Protein AF-A0A162RD53-F1 (afdb_monomer_lite)

Sequence (66 aa):
MKLGIGLLALIALLFTVASCTRRVVVVHHHPRKQHKVHRLPPGQAKKLHGTRSARPYAPGQRKKRP

pLDDT: mean 73.98, std 13.61, range [46.69, 92.31]

Radius of gyration: 23.72 Å; chains: 1; bounding box: 47×27×65 Å

Secondary structure (DSSP, 8-state):
-HHHHHHHHHHHHHHHHHT-------------S--S--PPPHHHHHHHTT-S-SGGGSTT------

Foldseek 3Di:
DVVVVVVVVVVVVVVVVVPPDDDDDPPPDDDPDDDDDDDDQLVVVCVVVVHPDSQCSDPPRDDDDD

Structure (mmCIF, N/CA/C/O backbone):
data_AF-A0A162RD53-F1
#
_entry.id   AF-A0A162RD53-F1
#
loop_
_atom_site.group_PDB
_atom_site.id
_atom_site.type_symbol
_atom_site.label_atom_id
_atom_site.label_alt_id
_atom_site.label_comp_id
_atom_site.label_asym_id
_atom_site.label_entity_id
_atom_site.label_seq_id
_atom_site.pdbx_PDB_ins_code
_atom_site.Cartn_x
_atom_site.Cartn_y
_atom_site.Cartn_z
_atom_site.occupancy
_atom_site.B_iso_or_equiv
_atom_site.auth_seq_id
_atom_site.auth_comp_id
_atom_site.auth_asym_id
_atom_site.auth_atom_id
_atom_site.pdbx_PDB_model_num
ATOM 1 N N . MET A 1 1 ? -27.145 -2.780 35.983 1.00 58.41 1 MET A N 1
ATOM 2 C CA . MET A 1 1 ? -25.747 -3.243 35.781 1.00 58.41 1 MET A CA 1
ATOM 3 C C . MET A 1 1 ? -25.488 -3.798 34.375 1.00 58.41 1 MET A C 1
ATOM 5 O O . MET A 1 1 ? -24.471 -3.457 33.794 1.00 58.41 1 MET A O 1
ATOM 9 N N . LYS A 1 2 ? -26.408 -4.576 33.781 1.00 65.69 2 LYS A N 1
ATOM 10 C CA . LYS A 1 2 ? -26.262 -5.159 32.426 1.00 65.69 2 LYS A CA 1
ATOM 11 C C . LYS A 1 2 ? -26.155 -4.115 31.295 1.00 65.69 2 LYS A C 1
ATOM 13 O O . LYS A 1 2 ? -25.344 -4.276 30.394 1.00 65.69 2 LYS A O 1
ATOM 18 N N . LEU A 1 3 ? -26.909 -3.013 31.397 1.00 73.81 3 LEU A N 1
ATOM 19 C CA . LEU A 1 3 ? -26.895 -1.920 30.413 1.00 73.81 3 LEU A CA 1
ATOM 20 C C . LEU A 1 3 ? -25.555 -1.158 30.385 1.00 73.81 3 LEU A C 1
ATOM 22 O O . LEU A 1 3 ? -25.060 -0.815 29.320 1.00 73.81 3 LEU A O 1
ATOM 26 N N . GLY A 1 4 ? -24.935 -0.957 31.554 1.00 83.69 4 GLY A N 1
ATOM 27 C CA . GLY A 1 4 ? -23.633 -0.291 31.665 1.00 83.69 4 GLY A CA 1
ATOM 28 C C . GLY A 1 4 ? -22.489 -1.130 31.096 1.00 83.69 4 GLY A C 1
ATOM 29 O O . GLY A 1 4 ? -21.635 -0.596 30.401 1.00 83.69 4 GLY A O 1
ATOM 30 N N . ILE A 1 5 ? -22.509 -2.450 31.319 1.00 88.25 5 ILE A N 1
ATOM 31 C CA . ILE A 1 5 ? -21.503 -3.374 30.767 1.00 88.25 5 ILE A CA 1
ATOM 32 C C . ILE A 1 5 ? -21.612 -3.443 29.237 1.00 88.25 5 ILE A C 1
ATOM 34 O O . ILE A 1 5 ? -20.592 -3.405 28.554 1.00 88.25 5 ILE A O 1
ATOM 38 N N . GLY A 1 6 ? -22.835 -3.481 28.691 1.00 89.69 6 GLY A N 1
ATOM 39 C CA . GLY A 1 6 ? -23.055 -3.459 27.241 1.00 89.69 6 GLY A CA 1
ATOM 40 C C . GLY A 1 6 ? -22.567 -2.165 26.583 1.00 89.69 6 GLY A C 1
ATOM 41 O O . GLY A 1 6 ? -21.885 -2.212 25.561 1.00 89.69 6 GLY A O 1
ATOM 42 N N . LEU A 1 7 ? -22.845 -1.012 27.202 1.00 92.31 7 LEU A N 1
ATOM 43 C CA . LEU A 1 7 ? -22.365 0.284 26.717 1.00 92.31 7 LEU A CA 1
ATOM 44 C C . LEU A 1 7 ? -20.832 0.386 26.783 1.00 92.31 7 LEU A C 1
ATOM 46 O O . LEU A 1 7 ? -20.205 0.841 25.829 1.00 92.31 7 LEU A O 1
ATOM 50 N N . LEU A 1 8 ? -20.223 -0.092 27.873 1.00 91.12 8 LEU A N 1
ATOM 51 C CA . LEU A 1 8 ? -18.768 -0.111 28.040 1.00 91.12 8 LEU A CA 1
ATOM 52 C C . LEU A 1 8 ? -18.085 -1.007 26.989 1.00 91.12 8 LEU A C 1
ATOM 54 O O . LEU A 1 8 ? -17.082 -0.612 26.395 1.00 91.12 8 LEU A O 1
ATOM 58 N N . ALA A 1 9 ? -18.654 -2.186 26.718 1.00 90.56 9 ALA A N 1
ATOM 59 C CA . ALA A 1 9 ? -18.151 -3.114 25.706 1.00 90.56 9 ALA A CA 1
ATOM 60 C C . ALA A 1 9 ? -18.246 -2.533 24.284 1.00 90.56 9 ALA A C 1
ATOM 62 O O . ALA A 1 9 ? -17.313 -2.683 23.493 1.00 90.56 9 ALA A O 1
ATOM 63 N N . LEU A 1 10 ? -19.333 -1.819 23.970 1.00 92.12 10 LEU A N 1
ATOM 64 C CA . LEU A 1 10 ? -19.513 -1.159 22.675 1.00 92.12 10 LEU A CA 1
ATOM 65 C C . LEU A 1 10 ? -18.478 -0.045 22.453 1.00 92.12 10 LEU A C 1
ATOM 67 O O . LEU A 1 10 ? -17.880 0.041 21.382 1.00 92.12 10 LEU A O 1
ATOM 71 N N . ILE A 1 11 ? -18.225 0.779 23.473 1.00 92.00 11 ILE A N 1
ATOM 72 C CA . ILE A 1 11 ? -17.230 1.859 23.402 1.00 92.00 11 ILE A CA 1
ATOM 73 C C . ILE A 1 11 ? -15.815 1.287 23.205 1.00 92.00 11 ILE A C 1
ATOM 75 O O . ILE A 1 11 ? -15.061 1.784 22.366 1.00 92.00 11 ILE A O 1
ATOM 79 N N . ALA A 1 12 ? -15.466 0.207 23.913 1.00 89.81 12 ALA A N 1
ATOM 80 C CA . ALA A 1 12 ? -14.170 -0.461 23.769 1.00 89.81 12 ALA A CA 1
ATOM 81 C C . ALA A 1 12 ? -13.953 -1.052 22.360 1.00 89.81 12 ALA A C 1
ATOM 83 O O . ALA A 1 12 ? -12.846 -0.983 21.812 1.00 89.81 12 ALA A O 1
ATOM 84 N N . LEU A 1 13 ? -15.012 -1.586 21.743 1.00 89.56 13 LEU A N 1
ATOM 85 C CA . LEU A 1 13 ? -14.971 -2.116 20.378 1.00 89.56 13 LEU A CA 1
ATOM 86 C C . LEU A 1 13 ? -14.739 -1.010 19.335 1.00 89.56 13 LEU A C 1
ATOM 88 O O . LEU A 1 13 ? -13.953 -1.177 18.404 1.00 89.56 13 LEU A O 1
ATOM 92 N N . LEU A 1 14 ? -15.378 0.149 19.498 1.00 87.00 14 LEU A N 1
ATOM 93 C CA . LEU A 1 14 ? -15.194 1.277 18.579 1.00 87.00 14 LEU A CA 1
ATOM 94 C C . LEU A 1 14 ? -13.767 1.842 18.648 1.00 87.00 14 LEU A C 1
ATOM 96 O O . LEU A 1 14 ? -13.169 2.163 17.619 1.00 87.00 14 LEU A O 1
ATOM 100 N N . PHE A 1 15 ? -13.191 1.907 19.851 1.00 84.19 15 PHE A N 1
ATOM 101 C CA . PHE A 1 15 ? -11.837 2.425 20.061 1.00 84.19 15 PHE A CA 1
ATOM 102 C C . PHE A 1 15 ? -10.749 1.519 19.459 1.00 84.19 15 PHE A C 1
ATOM 104 O O . PHE A 1 15 ? -9.748 2.000 18.925 1.00 84.19 15 PHE A O 1
ATOM 111 N N . THR A 1 16 ? -10.952 0.200 19.497 1.00 82.56 16 THR A N 1
ATOM 112 C CA . THR A 1 16 ? -10.012 -0.777 18.924 1.00 82.56 16 THR A CA 1
ATOM 113 C C . THR A 1 16 ? -9.987 -0.732 17.397 1.00 82.56 16 THR A C 1
ATOM 115 O O . THR A 1 16 ? -8.903 -0.765 16.814 1.00 82.56 16 THR A O 1
ATOM 118 N N . VAL A 1 17 ? -11.140 -0.563 16.740 1.00 81.81 17 VAL A N 1
ATOM 119 C CA . VAL A 1 17 ? -11.212 -0.427 15.271 1.00 81.81 17 VAL A CA 1
ATOM 120 C C . VAL A 1 17 ? -10.611 0.901 14.792 1.00 81.81 17 VAL A C 1
ATOM 122 O O . VAL A 1 17 ? -9.918 0.934 13.773 1.00 81.81 17 VAL A O 1
ATOM 125 N N . ALA A 1 18 ? -10.802 1.992 15.542 1.00 77.25 18 ALA A N 1
ATOM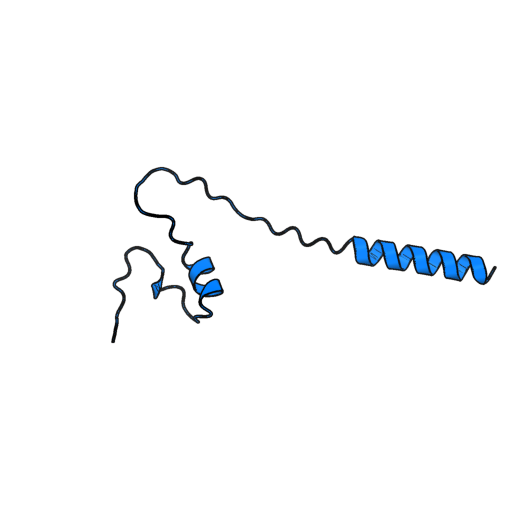 126 C CA . ALA A 1 18 ? -10.228 3.300 15.209 1.00 77.25 18 ALA A CA 1
ATOM 127 C C . ALA A 1 18 ? -8.684 3.312 15.227 1.00 77.25 18 ALA A C 1
ATOM 129 O O . ALA A 1 18 ? -8.060 4.083 14.498 1.00 77.25 18 ALA A O 1
ATOM 130 N N . SER A 1 19 ? -8.053 2.433 16.013 1.00 74.75 19 SER A N 1
ATOM 131 C CA . SER A 1 19 ? -6.590 2.366 16.150 1.00 74.75 19 SER A CA 1
ATOM 132 C C . SER A 1 19 ? -5.881 1.707 14.950 1.00 74.75 19 SER A C 1
ATOM 134 O O . SER A 1 19 ? -4.656 1.763 14.824 1.00 74.75 19 SER A O 1
ATOM 136 N N . CYS A 1 20 ? -6.621 1.128 13.997 1.00 74.06 20 CYS A N 1
ATOM 137 C CA . CYS A 1 20 ? -6.063 0.505 12.791 1.00 74.06 20 CYS A CA 1
ATOM 138 C C . CYS A 1 20 ? -5.623 1.514 11.703 1.00 74.06 20 CYS A C 1
ATOM 140 O O . CYS A 1 20 ? -5.820 1.276 10.508 1.00 74.06 20 CYS A O 1
ATOM 142 N N . THR A 1 21 ? -4.991 2.637 12.061 1.00 70.12 21 THR A N 1
ATOM 143 C CA . THR A 1 21 ? -4.474 3.587 11.063 1.00 70.12 21 THR A CA 1
ATOM 144 C C . THR A 1 21 ? -3.219 3.036 10.375 1.00 70.12 21 THR A C 1
ATOM 146 O O . THR A 1 21 ? -2.129 3.021 10.948 1.00 70.12 21 THR A O 1
ATOM 149 N N . ARG A 1 22 ? -3.334 2.609 9.111 1.00 67.62 22 ARG A N 1
ATOM 150 C CA . ARG A 1 22 ? -2.165 2.355 8.251 1.00 67.62 22 ARG A CA 1
ATOM 151 C C . ARG A 1 22 ? -1.527 3.687 7.865 1.00 67.62 22 ARG A C 1
ATOM 153 O O . ARG A 1 22 ? -2.026 4.388 6.989 1.00 67.62 22 ARG A O 1
ATOM 160 N N . ARG A 1 23 ? -0.384 4.016 8.467 1.00 66.50 23 ARG A N 1
ATOM 161 C CA . ARG A 1 23 ? 0.478 5.092 7.962 1.00 66.50 23 ARG A CA 1
ATOM 162 C C . ARG A 1 23 ? 1.198 4.600 6.711 1.00 66.50 23 ARG A C 1
ATOM 164 O O . ARG A 1 23 ? 2.176 3.862 6.795 1.00 66.50 23 ARG A O 1
ATOM 171 N N . VAL A 1 24 ? 0.702 4.985 5.539 1.00 68.50 24 VAL A N 1
ATOM 172 C CA . VAL A 1 24 ? 1.432 4.786 4.283 1.00 68.50 24 VAL A CA 1
ATOM 173 C C . VAL A 1 24 ? 2.481 5.890 4.191 1.00 68.50 24 VAL A C 1
ATOM 175 O O . VAL A 1 24 ? 2.149 7.049 3.966 1.00 68.50 24 VAL A O 1
ATOM 178 N N . VAL A 1 25 ? 3.753 5.551 4.404 1.00 66.94 25 VAL A N 1
ATOM 179 C CA . VAL A 1 25 ? 4.851 6.497 4.173 1.00 66.94 25 VAL A CA 1
ATOM 180 C C . VAL A 1 25 ? 5.085 6.574 2.667 1.00 66.94 25 VAL A C 1
ATOM 182 O O . VAL A 1 25 ? 5.647 5.658 2.063 1.00 66.94 25 VAL A O 1
ATOM 185 N N . VAL A 1 26 ? 4.634 7.662 2.044 1.00 62.56 26 VAL A N 1
ATOM 186 C CA . VAL A 1 26 ? 5.053 8.016 0.686 1.00 62.56 26 VAL A CA 1
ATOM 187 C C . VAL A 1 26 ? 6.443 8.634 0.802 1.00 62.56 26 VAL A C 1
ATOM 189 O O . VAL A 1 26 ? 6.599 9.778 1.220 1.00 62.56 26 VAL A O 1
ATOM 192 N N . VAL A 1 27 ? 7.478 7.854 0.486 1.00 62.78 27 VAL A N 1
ATOM 193 C CA . VAL A 1 27 ? 8.853 8.361 0.427 1.00 62.78 27 VAL A CA 1
ATOM 194 C C . VAL A 1 27 ? 8.963 9.295 -0.779 1.00 62.78 27 VAL A C 1
ATOM 196 O O . VAL A 1 27 ? 9.086 8.848 -1.921 1.00 6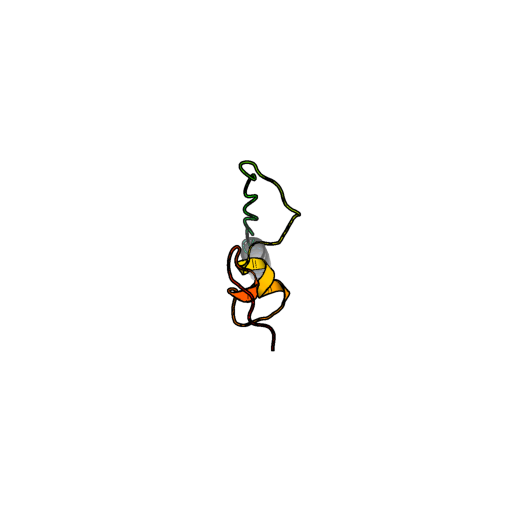2.78 27 VAL A O 1
ATOM 199 N N . HIS A 1 28 ? 8.908 10.604 -0.535 1.00 53.25 28 HIS A N 1
ATOM 200 C CA . HIS A 1 28 ? 9.276 11.610 -1.525 1.00 53.25 28 HIS A CA 1
ATOM 201 C C . HIS A 1 28 ? 10.804 11.649 -1.623 1.00 53.25 28 HIS A C 1
ATOM 203 O O . HIS A 1 28 ? 11.483 12.323 -0.853 1.00 53.25 28 HIS A O 1
ATOM 209 N N . HIS A 1 29 ? 11.370 10.891 -2.562 1.00 54.19 29 HIS A N 1
ATOM 210 C CA . HIS A 1 29 ? 12.775 11.057 -2.916 1.00 54.19 29 HIS A CA 1
ATOM 211 C C . HIS A 1 29 ? 12.941 12.417 -3.601 1.00 54.19 29 HIS A C 1
ATOM 213 O O . HIS A 1 29 ? 12.549 12.584 -4.756 1.00 54.19 29 HIS A O 1
ATOM 219 N N . HIS A 1 30 ? 13.514 13.395 -2.895 1.00 50.19 30 HIS A N 1
ATOM 220 C CA . HIS A 1 30 ? 13.995 14.617 -3.529 1.00 50.19 30 HIS A CA 1
ATOM 221 C C . HIS A 1 30 ? 15.021 14.235 -4.607 1.00 50.19 30 HIS A C 1
ATOM 223 O O . HIS A 1 30 ? 16.017 13.574 -4.290 1.00 50.19 30 HIS A O 1
ATOM 229 N N . PRO A 1 31 ? 14.806 14.610 -5.879 1.00 49.31 31 PRO A N 1
ATOM 230 C CA . PRO A 1 31 ? 15.747 14.280 -6.927 1.00 49.31 31 PRO A CA 1
ATOM 231 C C . PRO A 1 31 ? 16.991 15.141 -6.727 1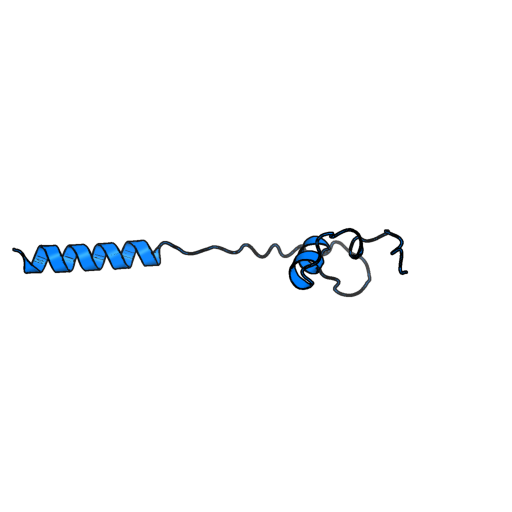.00 49.31 31 PRO A C 1
ATOM 233 O O . PRO A 1 31 ? 16.995 16.340 -7.016 1.00 49.31 31 PRO A O 1
ATOM 236 N N . ARG A 1 32 ? 18.088 14.532 -6.265 1.00 52.00 32 ARG A N 1
ATOM 237 C CA . ARG A 1 32 ? 19.404 15.080 -6.588 1.00 52.00 32 ARG A CA 1
ATOM 238 C C . ARG A 1 32 ? 19.514 15.061 -8.110 1.00 52.00 32 ARG A C 1
ATOM 240 O O . ARG A 1 32 ? 19.566 13.999 -8.714 1.00 52.00 32 ARG A O 1
ATOM 247 N N . LYS A 1 33 ? 19.418 16.264 -8.680 1.00 52.31 33 LYS A N 1
ATOM 248 C CA . LYS A 1 33 ? 19.854 16.709 -10.007 1.00 52.31 33 LYS A CA 1
ATOM 249 C C . LYS A 1 33 ? 20.139 15.572 -11.004 1.00 52.31 33 LYS A C 1
ATOM 251 O O . LYS A 1 33 ? 21.205 14.979 -10.944 1.00 52.31 33 LYS A O 1
ATOM 256 N N . GLN A 1 34 ? 19.244 15.379 -11.976 1.00 46.69 34 GLN A N 1
ATOM 257 C CA . GLN A 1 34 ? 19.516 15.599 -13.411 1.00 46.69 34 GLN A CA 1
ATOM 258 C C . GLN A 1 34 ? 18.471 14.899 -14.297 1.00 46.69 34 GLN A C 1
ATOM 260 O O . GLN A 1 34 ? 18.319 13.685 -14.293 1.00 46.69 34 GLN A O 1
ATOM 265 N N . HIS A 1 35 ? 17.753 15.730 -15.059 1.00 49.09 35 HIS A N 1
ATOM 266 C CA . HIS A 1 35 ? 17.192 15.478 -16.388 1.00 49.09 35 HIS A CA 1
ATOM 267 C C . HIS A 1 35 ? 16.788 14.040 -16.753 1.00 49.09 35 HIS A C 1
ATOM 269 O O . HIS A 1 35 ? 17.592 13.272 -17.276 1.00 49.09 35 HIS A O 1
ATOM 275 N N . LYS A 1 36 ? 15.486 13.752 -16.637 1.00 48.94 36 LYS A N 1
ATOM 276 C CA . LYS A 1 36 ? 14.604 13.225 -17.705 1.00 48.94 36 LYS A CA 1
ATOM 277 C C . LYS A 1 36 ? 13.337 12.681 -17.045 1.00 48.94 36 LYS A C 1
ATOM 279 O O . LYS A 1 36 ? 13.374 11.619 -16.444 1.00 48.94 36 LYS A O 1
ATOM 284 N N . VAL A 1 37 ? 12.245 13.435 -17.202 1.00 49.72 37 VAL A N 1
ATOM 285 C CA . VAL A 1 37 ? 10.837 12.996 -17.212 1.00 49.72 37 VAL A CA 1
ATOM 286 C C . VAL A 1 37 ? 10.458 11.991 -16.120 1.00 49.72 37 VAL A C 1
ATOM 288 O O . VAL A 1 37 ? 10.773 10.817 -16.253 1.00 49.72 37 VAL A O 1
ATOM 291 N N . HIS A 1 38 ? 9.722 12.452 -15.100 1.00 53.53 38 HIS A N 1
ATOM 292 C CA . HIS A 1 38 ? 8.963 11.677 -14.102 1.00 53.53 38 HIS A CA 1
ATOM 293 C C . HIS A 1 38 ? 8.626 10.227 -14.520 1.00 53.53 38 HIS A C 1
ATOM 295 O O . HIS A 1 38 ? 7.515 9.921 -14.947 1.00 53.53 38 HIS A O 1
ATOM 301 N N . ARG A 1 39 ? 9.576 9.299 -14.387 1.00 66.31 39 ARG A N 1
ATOM 302 C CA . ARG A 1 39 ? 9.325 7.867 -14.536 1.00 66.31 39 ARG A CA 1
A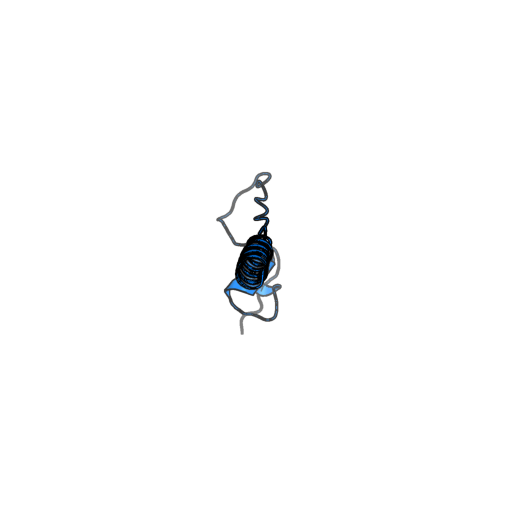TOM 303 C C . ARG A 1 39 ? 9.231 7.304 -13.137 1.00 66.31 39 ARG A C 1
ATOM 305 O O . ARG A 1 39 ? 10.152 7.476 -12.341 1.00 66.31 39 ARG A O 1
ATOM 312 N N . LEU A 1 40 ? 8.100 6.661 -12.845 1.00 74.94 40 LEU A N 1
ATOM 313 C CA . LEU A 1 40 ? 7.906 5.948 -11.590 1.00 74.94 40 LEU A CA 1
ATOM 314 C C . LEU A 1 40 ? 9.113 5.025 -11.354 1.00 74.94 40 LEU A C 1
ATOM 316 O O . LEU A 1 40 ? 9.578 4.384 -12.306 1.00 74.94 40 LEU A O 1
ATOM 320 N N 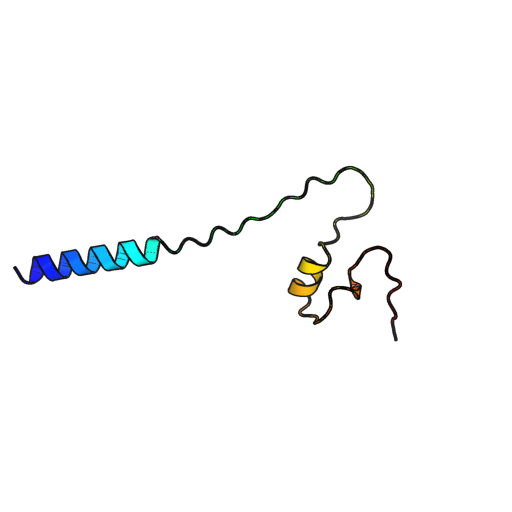. PRO A 1 41 ? 9.615 4.919 -10.113 1.00 80.75 41 PRO A N 1
ATOM 321 C CA . PRO A 1 41 ? 10.675 3.979 -9.802 1.00 80.75 41 PRO A CA 1
ATOM 322 C C . PRO A 1 41 ? 10.249 2.564 -10.216 1.00 80.75 41 PRO A C 1
ATOM 324 O O . PRO A 1 41 ? 9.064 2.219 -10.146 1.00 80.75 41 PRO A O 1
ATOM 327 N N . PRO A 1 42 ? 11.195 1.709 -10.630 1.00 82.31 42 PRO A N 1
ATOM 328 C CA . PRO A 1 42 ? 10.896 0.433 -11.278 1.00 82.31 42 PRO A CA 1
ATOM 329 C C . PRO A 1 42 ? 10.016 -0.489 -10.426 1.00 82.31 42 PRO A C 1
ATOM 331 O O . PRO A 1 42 ? 9.188 -1.223 -10.962 1.00 82.31 42 PRO A O 1
ATOM 334 N N . GLY A 1 43 ? 10.141 -0.423 -9.097 1.00 82.06 43 GLY A N 1
ATOM 335 C CA . GLY A 1 43 ? 9.273 -1.153 -8.172 1.00 82.06 43 GLY A CA 1
ATOM 336 C C . GLY A 1 43 ? 7.824 -0.654 -8.162 1.00 82.06 43 GLY A C 1
ATOM 337 O O . GLY A 1 43 ? 6.906 -1.468 -8.104 1.00 82.06 43 GLY A O 1
ATOM 338 N N . GLN A 1 44 ? 7.601 0.660 -8.257 1.00 83.69 44 GLN A N 1
ATOM 339 C CA . GLN A 1 44 ? 6.250 1.222 -8.356 1.00 83.69 44 GLN A CA 1
ATOM 340 C C . GLN A 1 44 ? 5.643 0.970 -9.735 1.00 83.69 44 GLN A C 1
ATOM 342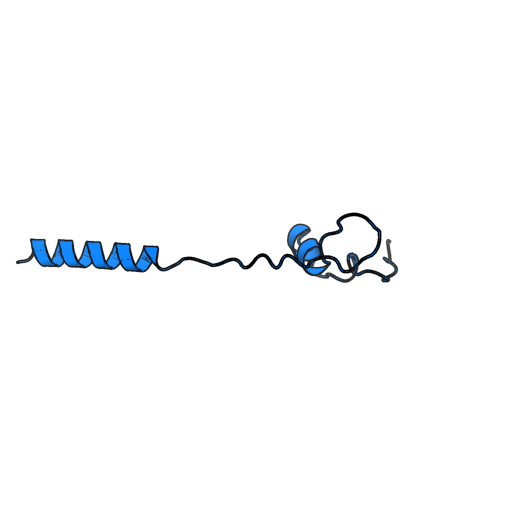 O O . GLN A 1 44 ? 4.495 0.544 -9.816 1.00 83.69 44 GLN A O 1
ATOM 347 N N . ALA A 1 45 ? 6.425 1.134 -10.805 1.00 84.00 45 ALA A N 1
ATOM 348 C CA . ALA A 1 45 ? 5.984 0.796 -12.155 1.00 84.00 45 ALA A CA 1
ATOM 349 C C . ALA A 1 45 ? 5.602 -0.693 -12.267 1.00 84.00 45 ALA A C 1
ATOM 351 O O . ALA A 1 45 ? 4.541 -1.022 -12.785 1.00 84.00 45 ALA A O 1
ATOM 352 N N . LYS A 1 46 ? 6.401 -1.602 -11.691 1.00 87.75 46 LYS A N 1
ATOM 353 C CA . LYS A 1 46 ? 6.064 -3.033 -11.611 1.00 87.75 46 LYS A CA 1
ATOM 354 C C . LYS A 1 46 ? 4.704 -3.267 -10.941 1.00 87.75 46 LYS A C 1
ATOM 356 O O . LYS A 1 46 ? 3.894 -4.015 -11.479 1.00 87.75 46 LYS A O 1
ATOM 361 N N . LYS A 1 47 ? 4.468 -2.643 -9.779 1.00 87.38 47 LYS A N 1
ATOM 362 C CA . LYS A 1 47 ? 3.204 -2.775 -9.032 1.00 87.38 47 LYS A CA 1
ATOM 363 C C . LYS A 1 47 ? 2.013 -2.255 -9.837 1.00 87.38 47 LYS A C 1
ATOM 365 O O . LYS A 1 47 ? 1.009 -2.947 -9.912 1.00 87.38 47 LYS A O 1
ATOM 370 N N . LEU A 1 48 ? 2.148 -1.083 -10.459 1.00 84.75 48 LEU A N 1
ATOM 371 C CA . LEU A 1 48 ? 1.086 -0.464 -11.256 1.00 84.75 48 LEU A CA 1
ATOM 372 C C . LEU A 1 48 ? 0.712 -1.312 -12.480 1.00 84.75 48 LEU A C 1
ATOM 374 O O . LEU A 1 48 ? -0.461 -1.469 -12.786 1.00 84.75 48 LEU A O 1
ATOM 378 N N . HIS A 1 49 ? 1.706 -1.879 -13.166 1.00 85.62 49 HIS A N 1
ATOM 379 C CA . HIS A 1 49 ? 1.489 -2.672 -14.379 1.00 85.62 49 HIS A CA 1
ATOM 380 C C . HIS A 1 49 ? 1.196 -4.160 -14.106 1.00 85.62 49 HIS A C 1
ATOM 382 O O . HIS A 1 49 ? 1.053 -4.927 -15.055 1.00 85.62 49 HIS A O 1
ATOM 388 N N . GLY A 1 50 ? 1.172 -4.602 -12.841 1.00 87.06 50 GLY A N 1
ATOM 389 C CA . GLY A 1 50 ? 0.903 -5.999 -12.475 1.00 87.06 50 GLY A CA 1
ATOM 390 C C . GLY A 1 50 ? 1.932 -7.014 -12.994 1.00 87.06 50 GLY A C 1
ATOM 391 O O . GLY A 1 50 ? 1.664 -8.212 -13.034 1.00 87.06 50 GLY A O 1
ATOM 392 N N . THR A 1 51 ? 3.119 -6.569 -13.411 1.00 86.25 51 THR A N 1
ATOM 393 C CA . THR A 1 51 ? 4.121 -7.455 -14.015 1.00 86.25 51 THR A CA 1
ATOM 394 C C . THR A 1 51 ? 4.963 -8.160 -12.950 1.00 86.25 51 THR A C 1
ATOM 396 O O . THR A 1 51 ? 5.249 -7.631 -11.875 1.00 86.25 51 THR A O 1
ATOM 399 N N . ARG A 1 52 ? 5.433 -9.380 -13.239 1.00 86.06 52 ARG A N 1
ATOM 400 C CA . ARG A 1 52 ? 6.237 -10.167 -12.282 1.00 86.06 52 ARG A CA 1
ATOM 401 C C . ARG A 1 52 ? 7.649 -9.601 -12.064 1.00 86.06 52 ARG A C 1
ATOM 403 O O . ARG A 1 52 ? 8.260 -9.860 -11.026 1.00 86.06 52 ARG A O 1
ATOM 410 N N . SER A 1 53 ? 8.173 -8.787 -12.983 1.00 83.06 53 SER A N 1
ATOM 411 C CA . SER A 1 53 ? 9.563 -8.307 -12.964 1.00 83.06 53 SER A CA 1
ATOM 412 C C . SER A 1 53 ? 9.673 -6.792 -13.123 1.00 83.06 53 SER A C 1
ATOM 414 O O . SER A 1 53 ? 9.029 -6.204 -13.981 1.00 83.06 53 SER A O 1
ATOM 416 N N . ALA A 1 54 ? 10.548 -6.168 -12.325 1.00 85.06 54 ALA A N 1
ATOM 417 C CA . ALA A 1 54 ? 10.851 -4.737 -12.399 1.00 85.06 54 ALA A CA 1
ATOM 418 C C . ALA A 1 54 ? 11.986 -4.420 -13.392 1.00 85.06 54 ALA A C 1
ATOM 420 O O . ALA A 1 54 ? 12.213 -3.257 -13.725 1.00 85.06 54 ALA A O 1
ATOM 421 N N . ARG A 1 55 ? 12.685 -5.454 -13.892 1.00 82.62 55 ARG A N 1
ATOM 422 C CA . ARG A 1 55 ? 13.793 -5.329 -14.856 1.00 82.62 55 ARG A CA 1
ATOM 423 C C . ARG A 1 55 ? 13.432 -4.498 -16.101 1.00 82.62 55 ARG A C 1
ATOM 425 O O . ARG A 1 55 ? 14.258 -3.678 -16.486 1.00 82.62 55 ARG A O 1
ATOM 432 N N . PRO A 1 56 ? 12.222 -4.606 -16.695 1.00 82.06 56 PRO A N 1
ATOM 433 C CA . PRO A 1 56 ? 11.841 -3.800 -17.860 1.00 82.06 56 PRO A CA 1
ATOM 434 C C . PRO A 1 56 ? 11.707 -2.298 -17.581 1.00 82.06 56 PRO A C 1
ATOM 436 O O . PRO A 1 56 ? 11.616 -1.510 -18.523 1.00 82.06 56 PRO A O 1
ATOM 439 N N . TYR A 1 57 ? 11.644 -1.894 -16.313 1.00 79.56 57 TYR A N 1
ATOM 440 C CA . TYR A 1 57 ? 11.494 -0.501 -15.893 1.00 79.56 57 TYR A CA 1
ATOM 441 C C . TYR A 1 57 ? 12.787 0.066 -15.292 1.00 79.56 57 TYR A C 1
ATOM 443 O O . TYR A 1 57 ? 12.841 1.256 -14.995 1.00 79.56 57 TYR A O 1
ATOM 451 N N . ALA A 1 58 ? 13.819 -0.764 -15.107 1.00 82.31 58 ALA A N 1
ATOM 452 C CA . ALA A 1 58 ? 15.091 -0.341 -14.540 1.00 82.31 58 ALA A CA 1
ATOM 453 C C . ALA A 1 58 ? 15.882 0.540 -15.533 1.00 82.31 58 ALA A C 1
ATOM 455 O O . ALA A 1 58 ? 15.917 0.237 -16.731 1.00 82.31 58 ALA A O 1
ATOM 456 N N . PRO A 1 59 ? 16.526 1.623 -15.062 1.00 76.94 59 PRO A N 1
ATOM 457 C CA . PRO A 1 59 ? 17.371 2.464 -15.904 1.00 76.94 59 PRO A CA 1
ATOM 458 C C . PRO A 1 59 ? 18.607 1.688 -16.387 1.00 76.94 59 PRO A C 1
ATOM 460 O O . PRO A 1 59 ? 19.115 0.815 -15.688 1.00 76.94 59 PRO A O 1
ATOM 463 N N . GLY A 1 60 ? 19.075 1.982 -17.602 1.00 73.25 60 GLY A N 1
ATOM 464 C CA . GLY A 1 60 ? 20.274 1.361 -18.188 1.00 73.25 60 GLY A CA 1
ATOM 465 C C . GLY A 1 60 ? 20.100 -0.074 -18.705 1.00 73.25 60 GLY A C 1
ATOM 466 O O . GLY A 1 60 ? 20.982 -0.582 -19.389 1.00 73.25 60 GLY A O 1
ATOM 467 N N . GLN A 1 61 ? 18.965 -0.730 -18.451 1.00 73.56 61 GLN A N 1
ATOM 468 C CA . GLN A 1 61 ? 18.692 -2.065 -18.986 1.00 73.56 61 GLN A CA 1
ATOM 469 C C . GLN A 1 61 ? 18.163 -1.984 -20.425 1.00 73.56 61 GLN A C 1
ATOM 471 O O . GLN A 1 61 ? 17.159 -1.319 -20.702 1.00 73.56 61 GLN A O 1
ATOM 476 N N . ARG A 1 62 ? 18.807 -2.697 -21.360 1.00 70.12 62 ARG A N 1
ATOM 477 C CA . ARG A 1 62 ? 18.332 -2.817 -22.746 1.00 70.12 62 ARG A CA 1
ATOM 478 C C . ARG A 1 62 ? 17.097 -3.721 -22.755 1.00 70.12 62 ARG A C 1
ATOM 480 O O . ARG A 1 62 ? 17.197 -4.927 -22.538 1.00 70.12 62 ARG A O 1
ATOM 487 N N . LYS A 1 63 ? 15.915 -3.136 -22.965 1.00 66.12 63 LYS A N 1
ATOM 488 C CA . LYS A 1 63 ? 14.658 -3.894 -23.034 1.00 66.12 63 LYS A CA 1
ATOM 489 C C . LYS A 1 63 ? 14.722 -4.838 -24.235 1.00 66.12 63 LYS A C 1
ATOM 491 O O . LYS A 1 63 ? 14.702 -4.370 -25.369 1.00 66.12 63 LYS A O 1
ATOM 496 N N . LYS A 1 64 ? 14.786 -6.148 -23.989 1.00 65.38 64 LYS A N 1
ATOM 497 C CA . LYS A 1 64 ? 14.529 -7.153 -25.025 1.00 65.38 64 LYS A CA 1
ATOM 498 C C . LYS A 1 64 ? 13.033 -7.079 -25.339 1.00 65.38 64 LYS A C 1
ATOM 500 O O . LYS A 1 64 ? 12.223 -7.483 -24.508 1.00 65.38 64 LYS A O 1
ATOM 505 N N . ARG A 1 65 ? 12.673 -6.439 -26.453 1.00 62.25 65 ARG A N 1
ATOM 506 C CA . ARG A 1 65 ? 11.335 -6.574 -27.040 1.00 62.25 65 ARG A CA 1
ATOM 507 C C . ARG A 1 65 ? 11.375 -7.813 -27.948 1.00 62.25 65 ARG A C 1
ATOM 509 O O . ARG A 1 65 ? 12.426 -8.002 -28.564 1.00 62.25 65 ARG A O 1
ATOM 516 N N . PRO A 1 66 ? 10.338 -8.666 -27.959 1.00 58.41 66 PRO A N 1
ATOM 517 C CA . PRO A 1 66 ? 10.164 -9.622 -29.046 1.00 58.41 66 PRO A CA 1
ATOM 518 C C . PRO A 1 66 ? 9.975 -8.881 -30.374 1.00 58.41 66 PRO A C 1
ATOM 520 O O . PRO A 1 66 ? 9.496 -7.720 -30.333 1.00 58.41 66 PRO A O 1
#